Protein AF-A0A377JLA7-F1 (afdb_monomer_lite)

Radius of gyration: 15.24 Å; chains: 1; bounding box: 37×40×28 Å

pLDDT: mean 78.98, std 23.31, range [30.31, 98.31]

InterPro domains:
  IPR001525 C-5 cytosine methyltransferase [PF00145] (6-122)
  IPR018117 DNA methylase, C-5 cytosine-specific, active site [PS00094] (67-79)
  IPR029063 S-adenosyl-L-methionine-dependent methyltransferase superfamily [G3DSA:3.40.50.150] (1-143)
  IPR029063 S-adenosyl-L-methionine-dependent methyltransferase superfamily [SSF53335] (1-122)

Sequence (146 aa):
MLTYGSVCSGIEAVSVAWSGMMSPVWFSEIEPFPCSVLAHHYPDVPNHGDMTMLPLKIINREIPAPDVLVGGTPCQAFSVAGLRNSLDDERGNLTLTLIHILEAIDYVRFIDRKQPCVLLWEKRSGFAIHQGQRIRTLSGWIGSRT

Organism: Haemophilus parainfluenzae (NCBI:txid729)

Secondary structure (DSSP, 8-state):
-EEEEEES-TT-HHHHHTTTTEEEEEEE---HHHHHHHHHH-TTSPB---GGGHHHHHHTTSS---SEEEE--------GGGTTT-SS-TTTHHHHHHHHHHHHHHHHHHHTTPPPPEEEEEETTEEEEEESS-EEETTEE-----

Structure (mmCIF, N/CA/C/O backbone):
data_AF-A0A377JLA7-F1
#
_entry.id   AF-A0A377JLA7-F1
#
loop_
_atom_site.group_PDB
_atom_site.id
_atom_site.type_symbol
_atom_site.label_atom_id
_atom_site.label_alt_id
_atom_site.label_comp_id
_atom_site.label_asym_id
_atom_site.label_entity_id
_atom_site.label_seq_id
_atom_site.pdbx_PDB_ins_code
_atom_site.Cartn_x
_atom_site.Cartn_y
_atom_site.Cartn_z
_atom_site.occupancy
_atom_site.B_iso_or_equiv
_atom_site.auth_seq_id
_atom_site.auth_comp_id
_atom_site.auth_asym_id
_atom_site.auth_atom_id
_atom_site.pdbx_PDB_model_num
ATOM 1 N N . MET A 1 1 ? -11.537 -3.350 12.644 1.00 81.56 1 MET A N 1
ATOM 2 C CA . MET A 1 1 ? -10.297 -4.121 12.419 1.00 81.56 1 MET A CA 1
ATOM 3 C C . MET A 1 1 ? -9.282 -3.174 11.802 1.00 81.56 1 MET A C 1
ATOM 5 O O . MET A 1 1 ? -9.720 -2.310 11.052 1.00 81.56 1 MET A O 1
ATOM 9 N N . LEU A 1 2 ? -7.998 -3.260 12.163 1.00 92.94 2 LEU A N 1
ATOM 10 C CA . LEU A 1 2 ? -6.984 -2.364 11.595 1.00 92.94 2 LEU A CA 1
ATOM 11 C C . LEU A 1 2 ? -6.754 -2.691 10.118 1.00 92.94 2 LEU A C 1
ATOM 13 O O . LEU A 1 2 ? -6.709 -3.861 9.729 1.00 92.94 2 LEU A O 1
ATOM 17 N N . THR A 1 3 ? -6.613 -1.643 9.320 1.00 97.38 3 THR A N 1
ATOM 18 C CA . THR A 1 3 ? -6.430 -1.722 7.871 1.00 97.38 3 THR A CA 1
ATOM 19 C C . THR A 1 3 ? -5.040 -1.264 7.472 1.00 97.38 3 THR A C 1
ATOM 21 O O . THR A 1 3 ? -4.466 -0.386 8.119 1.00 97.38 3 THR A O 1
ATOM 24 N N . TYR A 1 4 ? -4.502 -1.821 6.391 1.00 97.62 4 TYR A N 1
ATOM 25 C CA . TYR A 1 4 ? -3.250 -1.338 5.825 1.00 97.62 4 TYR A CA 1
ATOM 26 C C . TYR A 1 4 ? -3.281 -1.244 4.303 1.00 97.62 4 TYR A C 1
ATOM 28 O O . TYR A 1 4 ? -3.995 -1.985 3.630 1.00 97.62 4 TYR A O 1
ATOM 36 N N . GLY A 1 5 ? -2.506 -0.300 3.780 1.00 97.56 5 GLY A N 1
ATOM 37 C CA . GLY A 1 5 ? -2.133 -0.233 2.372 1.00 97.56 5 GLY A CA 1
ATOM 38 C C . GLY A 1 5 ? -0.666 -0.616 2.223 1.00 97.56 5 GLY A C 1
ATOM 39 O O . GLY A 1 5 ? 0.144 -0.281 3.089 1.00 97.56 5 GLY A O 1
ATOM 40 N N . SER A 1 6 ? -0.327 -1.323 1.151 1.00 96.06 6 SER A N 1
ATOM 41 C CA . SER A 1 6 ? 1.045 -1.763 0.867 1.00 96.06 6 SER A CA 1
ATOM 42 C C . SER A 1 6 ? 1.492 -1.207 -0.485 1.00 96.06 6 SER A C 1
ATOM 44 O O . SER A 1 6 ? 0.746 -1.274 -1.461 1.00 96.06 6 SER A O 1
ATOM 46 N N . VAL A 1 7 ? 2.686 -0.612 -0.533 1.00 94.88 7 VAL A N 1
ATOM 47 C CA . VAL A 1 7 ? 3.318 -0.082 -1.752 1.00 94.88 7 VAL A CA 1
ATOM 48 C C . VAL A 1 7 ? 4.644 -0.779 -2.011 1.00 94.88 7 VAL A C 1
ATOM 50 O O . VAL A 1 7 ? 5.362 -1.115 -1.067 1.00 94.88 7 VAL A O 1
ATOM 53 N N . CYS A 1 8 ? 4.988 -0.971 -3.286 1.00 91.94 8 CYS A N 1
ATOM 54 C CA . CYS A 1 8 ? 6.081 -1.866 -3.677 1.00 91.94 8 CYS A CA 1
ATOM 55 C C . CYS A 1 8 ? 5.903 -3.239 -3.004 1.00 91.94 8 CYS A C 1
ATOM 57 O O . CYS A 1 8 ? 6.808 -3.735 -2.330 1.00 91.94 8 CYS A O 1
ATOM 59 N N . SER A 1 9 ? 4.685 -3.783 -3.101 1.00 87.44 9 SER A N 1
ATOM 60 C CA . SER A 1 9 ? 4.221 -4.920 -2.300 1.00 87.44 9 SER A CA 1
ATOM 61 C C . SER A 1 9 ? 5.024 -6.201 -2.537 1.00 87.44 9 SER A C 1
ATOM 63 O O . SER A 1 9 ? 5.088 -7.062 -1.656 1.00 87.44 9 SER A O 1
ATOM 65 N N . GLY A 1 10 ? 5.656 -6.355 -3.704 1.00 89.50 10 GLY A N 1
ATOM 66 C CA . GLY A 1 10 ? 6.339 -7.585 -4.079 1.00 89.50 10 GLY A CA 1
ATOM 67 C C . GLY A 1 10 ? 5.394 -8.784 -3.973 1.00 89.50 10 GLY A C 1
ATOM 68 O O . GLY A 1 10 ? 4.244 -8.736 -4.403 1.00 89.50 10 GLY A O 1
ATOM 69 N N . ILE A 1 11 ? 5.863 -9.867 -3.356 1.00 90.31 11 ILE A N 1
ATOM 70 C CA . ILE A 1 11 ? 5.032 -11.053 -3.074 1.00 90.31 11 ILE A CA 1
ATOM 71 C C . ILE A 1 11 ? 4.181 -10.917 -1.799 1.00 90.31 11 ILE A C 1
ATOM 73 O O . ILE A 1 11 ? 3.565 -11.888 -1.375 1.00 90.31 11 ILE A O 1
ATOM 77 N N . GLU A 1 12 ? 4.178 -9.735 -1.176 1.00 91.31 12 GLU A N 1
ATOM 78 C CA . GLU A 1 12 ? 3.298 -9.353 -0.070 1.00 91.31 12 GLU A CA 1
ATOM 79 C C . GLU A 1 12 ? 3.455 -10.220 1.196 1.00 91.31 12 GLU A C 1
ATOM 81 O O . GLU A 1 12 ? 2.533 -10.828 1.740 1.00 91.31 12 GLU A O 1
ATOM 86 N N . ALA A 1 13 ? 4.683 -10.226 1.725 1.00 89.75 13 ALA A N 1
ATOM 87 C CA . ALA A 1 13 ? 5.030 -10.921 2.968 1.00 89.75 13 ALA A CA 1
ATOM 88 C C . ALA A 1 13 ? 4.258 -10.404 4.200 1.00 89.75 13 ALA A C 1
ATOM 90 O O . ALA A 1 13 ? 4.064 -11.135 5.173 1.00 89.75 13 ALA A O 1
ATOM 91 N N . VAL A 1 14 ? 3.816 -9.146 4.168 1.00 91.00 14 VAL A N 1
ATOM 92 C CA . VAL A 1 14 ? 3.119 -8.487 5.278 1.00 91.00 14 VAL A CA 1
ATOM 93 C C . VAL A 1 14 ? 1.731 -9.091 5.479 1.00 91.00 14 VAL A C 1
ATOM 95 O O . VAL A 1 14 ? 1.373 -9.417 6.610 1.00 91.00 14 VAL A O 1
ATOM 98 N N . SER A 1 15 ? 0.993 -9.351 4.400 1.00 92.19 15 SER A N 1
ATOM 99 C CA . SER A 1 15 ? -0.282 -10.076 4.456 1.00 92.19 15 SER A CA 1
ATOM 100 C C . SER A 1 15 ? -0.159 -11.462 5.075 1.00 92.19 15 SER A C 1
ATOM 102 O O . SER A 1 15 ? -1.045 -11.881 5.819 1.00 92.19 15 SER A O 1
ATOM 104 N N . VAL A 1 16 ? 0.946 -12.170 4.823 1.00 92.88 16 VAL A N 1
ATOM 105 C CA . VAL A 1 16 ? 1.216 -13.460 5.474 1.00 92.88 16 VAL A CA 1
ATOM 106 C C . VAL A 1 16 ? 1.466 -13.263 6.971 1.00 92.88 16 VAL A C 1
ATOM 108 O O . VAL A 1 16 ? 0.857 -13.948 7.791 1.00 92.88 16 VAL A O 1
ATOM 111 N N . ALA A 1 17 ? 2.319 -12.304 7.339 1.00 92.00 17 ALA A N 1
ATOM 112 C CA . ALA A 1 17 ? 2.671 -12.028 8.732 1.00 92.00 17 ALA A CA 1
ATOM 113 C C . ALA A 1 17 ? 1.485 -11.527 9.578 1.00 92.00 17 ALA A C 1
ATOM 115 O O . ALA A 1 17 ? 1.426 -11.794 10.778 1.00 92.00 17 ALA A O 1
ATOM 116 N N . TRP A 1 18 ? 0.546 -10.799 8.970 1.00 93.81 18 TRP A N 1
ATOM 117 C CA . TRP A 1 18 ? -0.601 -10.189 9.651 1.00 93.81 18 TRP A CA 1
ATOM 118 C C . TRP A 1 18 ? -1.933 -10.893 9.410 1.00 93.81 18 TRP A C 1
ATOM 120 O O . TRP A 1 18 ? -2.984 -10.358 9.778 1.00 93.81 18 TRP A O 1
ATOM 130 N N . SER A 1 19 ? -1.900 -12.096 8.838 1.00 90.38 19 SER A N 1
ATOM 131 C CA . SER A 1 19 ? -3.092 -12.903 8.596 1.00 90.38 19 SER A CA 1
ATOM 132 C C . SER A 1 19 ? -3.956 -13.024 9.861 1.00 90.38 19 SER A C 1
ATOM 134 O O . SER A 1 19 ? -3.476 -13.394 10.933 1.00 90.38 19 SER A O 1
ATOM 136 N N . GLY A 1 20 ? -5.231 -12.640 9.751 1.00 88.75 20 GLY A N 1
ATOM 137 C CA . GLY A 1 20 ? -6.196 -12.643 10.858 1.00 88.75 20 GLY A CA 1
ATOM 138 C C . GLY A 1 20 ? -6.069 -11.495 11.875 1.00 88.75 20 GLY A C 1
ATOM 139 O O . GLY A 1 20 ? -6.945 -11.360 12.726 1.00 88.75 20 GLY A O 1
ATOM 140 N N . MET A 1 21 ? -5.038 -10.647 11.791 1.00 91.12 21 MET A N 1
ATOM 141 C CA . MET A 1 21 ? -4.839 -9.496 12.690 1.00 91.12 21 MET A CA 1
ATOM 142 C C . MET A 1 21 ? -5.158 -8.155 12.020 1.00 91.12 21 MET A C 1
ATOM 144 O O . MET A 1 21 ? -5.739 -7.267 12.649 1.00 91.12 21 MET A O 1
ATOM 148 N N . MET A 1 22 ? -4.790 -8.001 10.747 1.00 94.31 22 MET A N 1
ATOM 149 C CA . MET A 1 22 ? -5.014 -6.783 9.964 1.00 94.31 22 MET A CA 1
ATOM 150 C C . MET A 1 22 ? -5.479 -7.123 8.549 1.00 94.31 22 MET A C 1
ATOM 152 O O . MET A 1 22 ? -5.161 -8.189 8.026 1.00 94.31 22 MET A O 1
ATOM 156 N N . SER A 1 23 ? -6.220 -6.207 7.923 1.00 96.12 23 SER A N 1
ATOM 157 C CA . SER A 1 23 ? -6.740 -6.392 6.563 1.00 96.12 23 SER A CA 1
ATOM 158 C C . SER A 1 23 ? -6.054 -5.459 5.569 1.00 96.12 23 SER A C 1
ATOM 160 O O . SER A 1 23 ? -6.059 -4.244 5.802 1.00 96.12 23 SER A O 1
ATOM 162 N N . PRO A 1 24 ? -5.524 -5.978 4.449 1.00 96.75 24 PRO A N 1
ATOM 163 C CA . PRO A 1 24 ? -5.123 -5.125 3.343 1.00 96.75 24 PRO A CA 1
ATOM 164 C C . PRO A 1 24 ? -6.370 -4.506 2.704 1.00 96.75 24 PRO A C 1
ATOM 166 O O . PRO A 1 24 ? -7.356 -5.200 2.458 1.00 96.75 24 PRO A O 1
ATOM 169 N N . VAL A 1 25 ? -6.341 -3.199 2.452 1.00 98.00 25 VAL A N 1
ATOM 170 C CA . VAL A 1 25 ? -7.415 -2.494 1.724 1.00 98.00 25 VAL A CA 1
ATOM 171 C C . VAL A 1 25 ? -7.052 -2.209 0.273 1.00 98.00 25 VAL A C 1
ATOM 173 O O . VAL A 1 25 ? -7.945 -2.005 -0.544 1.00 98.00 25 VAL A O 1
ATOM 176 N N . TRP A 1 26 ? -5.758 -2.196 -0.043 1.00 98.25 26 TRP A N 1
ATOM 177 C CA . TRP A 1 26 ? -5.228 -2.079 -1.394 1.00 98.25 26 TRP A CA 1
ATOM 178 C C . TRP A 1 26 ? -3.731 -2.398 -1.425 1.00 98.25 26 TRP A C 1
ATOM 180 O O . TRP A 1 26 ? -3.026 -2.280 -0.416 1.00 98.25 26 TRP A O 1
ATOM 190 N N . PHE A 1 27 ? -3.255 -2.739 -2.619 1.00 97.81 27 PHE A N 1
ATOM 191 C CA . PHE A 1 27 ? -1.847 -2.912 -2.960 1.00 97.81 27 PHE A CA 1
ATOM 192 C C . PHE A 1 27 ? -1.413 -1.929 -4.047 1.00 97.81 27 PHE A C 1
ATOM 194 O O . PHE A 1 27 ? -2.239 -1.346 -4.754 1.00 97.81 27 PHE A O 1
ATOM 201 N N . SER A 1 28 ? -0.104 -1.763 -4.194 1.00 96.56 28 SER A N 1
ATOM 202 C CA . SER A 1 28 ? 0.511 -1.016 -5.285 1.00 96.56 28 SER A CA 1
ATOM 203 C C . SER A 1 28 ? 1.806 -1.698 -5.693 1.00 96.56 28 SER A C 1
ATOM 205 O O . SER A 1 28 ? 2.817 -1.659 -4.991 1.00 96.56 28 SER A O 1
ATOM 207 N N . GLU A 1 29 ? 1.732 -2.360 -6.839 1.00 95.19 29 GLU A N 1
ATOM 208 C CA . GLU A 1 29 ? 2.812 -3.125 -7.438 1.00 95.19 29 GLU A CA 1
ATOM 209 C C . GLU A 1 29 ? 2.711 -3.031 -8.962 1.00 95.19 29 GLU A C 1
ATOM 211 O O . GLU A 1 29 ? 1.611 -3.093 -9.515 1.00 95.19 29 GLU A O 1
ATOM 216 N N . ILE A 1 30 ? 3.855 -2.866 -9.625 1.00 94.00 30 ILE A N 1
ATOM 217 C CA . ILE A 1 30 ? 3.963 -2.688 -11.079 1.00 94.00 30 ILE A CA 1
ATOM 218 C C . ILE A 1 30 ? 4.640 -3.877 -11.760 1.00 94.00 30 ILE A C 1
ATOM 220 O O . ILE A 1 30 ? 4.429 -4.100 -12.952 1.00 94.00 30 ILE A O 1
ATOM 224 N N . GLU A 1 31 ? 5.436 -4.657 -11.025 1.00 93.19 31 GLU A N 1
ATOM 225 C CA . GLU A 1 31 ? 6.175 -5.774 -11.596 1.00 93.19 31 GLU A CA 1
ATOM 226 C C . GLU A 1 31 ? 5.222 -6.935 -11.931 1.00 93.19 31 GLU A C 1
ATOM 228 O O . GLU A 1 31 ? 4.468 -7.388 -11.059 1.00 93.19 31 GLU A O 1
ATOM 233 N N . PRO A 1 32 ? 5.246 -7.470 -13.171 1.00 95.44 32 PRO A N 1
ATOM 234 C CA . PRO A 1 32 ? 4.263 -8.458 -13.620 1.00 95.44 32 PRO A CA 1
ATOM 235 C C . PRO A 1 32 ? 4.208 -9.728 -12.766 1.00 95.44 32 PRO A C 1
ATOM 237 O O . PRO A 1 32 ? 3.124 -10.239 -12.481 1.00 95.44 32 PRO A O 1
ATOM 240 N N . PHE A 1 33 ? 5.369 -10.242 -12.343 1.00 96.06 33 PHE A N 1
ATOM 241 C CA . PHE A 1 33 ? 5.427 -11.460 -11.535 1.00 96.06 33 PHE A CA 1
ATOM 242 C C . PHE A 1 33 ? 4.787 -11.252 -10.149 1.00 96.06 33 PHE A C 1
ATOM 244 O O . PHE A 1 33 ? 3.805 -11.942 -9.867 1.00 96.06 33 PHE A O 1
ATOM 251 N N . PRO A 1 34 ? 5.227 -10.283 -9.322 1.00 95.25 34 PRO A N 1
ATOM 252 C CA . PRO A 1 34 ? 4.525 -9.891 -8.101 1.00 95.25 34 PRO A CA 1
ATOM 253 C C . PRO A 1 34 ? 3.024 -9.654 -8.291 1.00 95.25 34 PRO A C 1
ATOM 255 O O . PRO A 1 34 ? 2.226 -10.247 -7.574 1.00 95.25 34 PRO A O 1
ATOM 258 N N . CYS A 1 35 ? 2.615 -8.895 -9.314 1.00 96.81 35 CYS A N 1
ATOM 259 C CA . CYS A 1 35 ? 1.197 -8.658 -9.598 1.00 96.81 35 CYS A CA 1
ATOM 260 C C . CYS A 1 35 ? 0.401 -9.961 -9.774 1.00 96.81 35 CYS A C 1
ATOM 262 O O . CYS A 1 35 ? -0.709 -10.075 -9.255 1.00 96.81 35 CYS A O 1
ATOM 264 N N . SER A 1 36 ? 0.964 -10.953 -10.475 1.00 97.00 36 SER A N 1
ATOM 265 C CA . SER A 1 36 ? 0.317 -12.259 -10.655 1.00 97.00 36 SER A CA 1
ATOM 266 C C . SER A 1 36 ? 0.170 -13.032 -9.339 1.00 97.00 36 SER A C 1
ATOM 268 O O . SER A 1 36 ? -0.859 -13.668 -9.111 1.00 97.00 36 SER A O 1
ATOM 270 N N . VAL A 1 37 ? 1.158 -12.922 -8.446 1.00 97.06 37 VAL A N 1
ATOM 271 C CA . VAL A 1 37 ? 1.127 -13.521 -7.105 1.00 97.06 37 VAL A CA 1
ATOM 272 C C . VAL A 1 37 ? 0.035 -12.861 -6.260 1.00 97.06 37 VAL A C 1
ATOM 274 O O . VAL A 1 37 ? -0.773 -13.566 -5.656 1.00 97.06 37 VAL A O 1
ATOM 277 N N . LEU A 1 38 ? -0.052 -11.525 -6.274 1.00 97.12 38 LEU A N 1
ATOM 278 C CA . LEU A 1 38 ? -1.099 -10.785 -5.559 1.00 97.12 38 LEU A CA 1
ATOM 279 C C . LEU A 1 38 ? -2.496 -11.172 -6.047 1.00 97.12 38 LEU A C 1
ATOM 281 O O . LEU A 1 38 ? -3.359 -11.484 -5.233 1.00 97.12 38 LEU A O 1
ATOM 285 N N . ALA A 1 39 ? -2.705 -11.217 -7.365 1.00 97.31 39 ALA A N 1
ATOM 286 C CA . ALA A 1 39 ? -3.992 -11.589 -7.950 1.00 97.31 39 ALA A CA 1
ATOM 287 C C . ALA A 1 39 ? -4.406 -13.030 -7.605 1.00 97.31 39 ALA A C 1
ATOM 289 O O . ALA A 1 39 ? -5.595 -13.317 -7.486 1.00 97.31 39 ALA A O 1
ATOM 290 N N . HIS A 1 40 ? -3.438 -13.937 -7.436 1.00 97.12 40 HIS A N 1
ATOM 291 C CA . HIS A 1 40 ? -3.706 -15.320 -7.056 1.00 97.12 40 HIS A CA 1
ATOM 292 C C . HIS A 1 40 ? -4.072 -15.468 -5.572 1.00 97.12 40 HIS A C 1
ATOM 294 O O . HIS A 1 40 ? -5.024 -16.174 -5.244 1.00 97.12 40 HIS A O 1
ATOM 300 N N . HIS A 1 41 ? -3.321 -14.824 -4.673 1.00 96.31 41 HIS A N 1
ATOM 301 C CA . HIS A 1 41 ? -3.489 -15.001 -3.224 1.00 96.31 41 HIS A CA 1
ATOM 302 C C . HIS A 1 41 ? -4.517 -14.060 -2.592 1.00 96.31 41 HIS A C 1
ATOM 304 O O . HIS A 1 41 ? -5.110 -14.405 -1.571 1.00 96.31 41 HIS A O 1
ATOM 310 N N . TYR A 1 42 ? -4.731 -12.889 -3.189 1.00 96.69 42 TYR A N 1
ATOM 311 C CA . TYR A 1 42 ? -5.566 -11.818 -2.650 1.00 96.69 42 TYR A CA 1
ATOM 312 C C . TYR A 1 42 ? -6.494 -11.243 -3.738 1.00 96.69 42 TYR A C 1
ATOM 314 O O . TYR A 1 42 ? -6.447 -10.042 -4.012 1.00 96.69 42 TYR A O 1
ATOM 322 N N . PRO A 1 43 ? -7.346 -12.073 -4.373 1.00 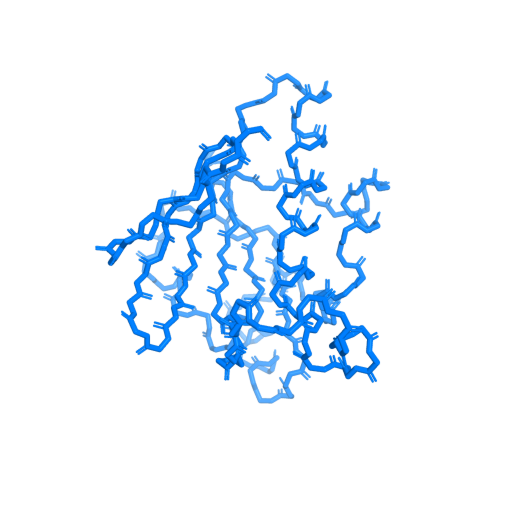96.94 43 PRO A N 1
ATOM 323 C CA . PRO A 1 43 ? -8.154 -11.661 -5.527 1.00 96.94 43 PRO A CA 1
ATOM 324 C C . PRO A 1 43 ? -9.144 -10.529 -5.216 1.00 96.94 43 PRO A C 1
ATOM 326 O O . PRO A 1 43 ? -9.515 -9.774 -6.111 1.00 96.94 43 PRO A O 1
ATOM 329 N N . ASP A 1 44 ? -9.545 -10.391 -3.951 1.00 96.88 44 ASP A N 1
ATOM 330 C CA . ASP A 1 44 ? -10.499 -9.375 -3.497 1.00 96.88 44 ASP A CA 1
ATOM 331 C C . ASP A 1 44 ? -9.834 -8.043 -3.101 1.00 96.88 44 ASP A C 1
ATOM 333 O O . ASP A 1 44 ? -10.524 -7.084 -2.749 1.00 96.88 44 ASP A O 1
ATOM 337 N N . VAL A 1 45 ? -8.498 -7.960 -3.139 1.00 97.75 45 VAL A N 1
ATOM 338 C CA . VAL A 1 45 ? -7.743 -6.753 -2.777 1.00 97.75 45 VAL A CA 1
ATOM 339 C C . VAL A 1 45 ? -7.253 -6.064 -4.053 1.00 97.75 45 VAL A C 1
ATOM 341 O O . VAL A 1 45 ? -6.476 -6.650 -4.809 1.00 97.75 45 VAL A O 1
ATOM 344 N N . PRO A 1 46 ? -7.656 -4.809 -4.320 1.00 97.88 46 PRO A N 1
ATOM 345 C CA . PRO A 1 46 ? -7.266 -4.135 -5.550 1.00 97.88 46 PRO A CA 1
ATOM 346 C C . PRO A 1 46 ? -5.772 -3.789 -5.549 1.00 97.88 46 PRO A C 1
ATOM 348 O O . PRO A 1 46 ? -5.265 -3.187 -4.602 1.00 97.88 46 PRO A O 1
ATOM 351 N N . ASN A 1 47 ? -5.079 -4.102 -6.649 1.00 98.00 47 ASN A N 1
ATOM 352 C CA . ASN A 1 47 ? -3.761 -3.541 -6.948 1.00 98.00 47 ASN A CA 1
ATOM 353 C C . ASN A 1 47 ? -3.925 -2.276 -7.808 1.00 98.00 47 ASN A C 1
ATOM 355 O O . ASN A 1 47 ? -4.471 -2.327 -8.910 1.00 98.00 47 ASN A O 1
ATOM 359 N N . HIS A 1 48 ? -3.447 -1.138 -7.311 1.00 97.75 48 HIS A N 1
ATOM 360 C CA . HIS A 1 48 ? -3.557 0.160 -7.977 1.00 97.75 48 HIS A CA 1
ATOM 361 C C . HIS A 1 48 ? -2.389 0.506 -8.907 1.00 97.75 48 HIS A C 1
ATOM 363 O O . HIS A 1 48 ? -2.421 1.582 -9.513 1.00 97.75 48 HIS A O 1
ATOM 369 N N . GLY A 1 49 ? -1.413 -0.392 -9.067 1.00 95.00 49 GLY A N 1
ATOM 370 C CA . GLY A 1 49 ? -0.292 -0.209 -9.983 1.00 95.00 49 GLY A CA 1
ATOM 371 C C . GLY A 1 49 ? 0.697 0.830 -9.469 1.00 95.00 49 GLY A C 1
ATOM 372 O O . GLY A 1 49 ? 1.123 0.760 -8.318 1.00 95.00 49 GLY A O 1
ATOM 373 N N . ASP A 1 50 ? 1.056 1.789 -10.323 1.00 93.06 50 ASP A N 1
ATOM 374 C CA . ASP A 1 50 ? 2.050 2.824 -10.030 1.00 93.06 50 ASP A CA 1
ATOM 375 C C . ASP A 1 50 ? 1.679 3.660 -8.791 1.00 93.06 50 ASP A C 1
ATOM 377 O O . ASP A 1 50 ? 0.652 4.349 -8.747 1.00 93.06 50 ASP A O 1
ATOM 381 N N . MET A 1 51 ? 2.558 3.613 -7.785 1.00 93.19 51 MET A N 1
ATOM 382 C CA . MET A 1 51 ? 2.379 4.310 -6.516 1.00 93.19 51 MET A CA 1
ATOM 383 C C . MET A 1 51 ? 2.345 5.840 -6.659 1.00 93.19 51 MET A C 1
ATOM 385 O O . MET A 1 51 ? 1.762 6.511 -5.808 1.00 93.19 51 MET A O 1
ATOM 389 N N . THR A 1 52 ? 2.915 6.408 -7.730 1.00 91.94 52 THR A N 1
ATOM 390 C CA . THR A 1 52 ? 2.939 7.866 -7.970 1.00 91.94 52 THR A CA 1
ATOM 391 C C . THR A 1 52 ? 1.543 8.473 -8.116 1.00 91.94 52 THR A C 1
ATOM 393 O O . THR A 1 52 ? 1.338 9.648 -7.813 1.00 91.94 52 THR A O 1
ATOM 396 N N . MET A 1 53 ? 0.555 7.656 -8.488 1.00 94.31 53 MET A N 1
ATOM 397 C CA . MET A 1 53 ? -0.835 8.076 -8.661 1.00 94.31 53 MET A CA 1
ATOM 398 C C . MET A 1 53 ? -1.655 8.019 -7.365 1.00 94.31 53 MET A C 1
ATOM 400 O O . MET A 1 53 ? -2.756 8.569 -7.306 1.00 94.31 53 MET A O 1
ATOM 404 N N . LEU A 1 54 ? -1.154 7.353 -6.321 1.00 96.50 54 LEU A N 1
ATOM 405 C CA . LEU A 1 54 ? -1.914 7.109 -5.093 1.00 96.50 54 LEU A CA 1
ATOM 406 C C . LEU A 1 54 ? -2.251 8.372 -4.292 1.00 96.50 54 LEU A C 1
ATOM 408 O O . LEU A 1 54 ? -3.388 8.436 -3.826 1.00 96.50 54 LEU A O 1
ATOM 412 N N . PRO A 1 55 ? -1.368 9.386 -4.134 1.00 95.88 55 PRO A N 1
ATOM 413 C CA . PRO A 1 55 ? -1.707 10.578 -3.354 1.00 95.88 55 PRO A CA 1
ATOM 414 C C . PRO A 1 55 ? -2.996 11.250 -3.838 1.00 95.88 55 PRO A C 1
ATOM 416 O O . PRO A 1 55 ? -3.886 11.534 -3.037 1.00 95.88 55 PRO A O 1
ATOM 419 N N . LEU A 1 56 ? -3.138 11.426 -5.158 1.00 95.75 56 LEU A N 1
ATOM 420 C CA . LEU A 1 56 ? -4.339 12.012 -5.757 1.00 95.75 56 LEU A CA 1
ATOM 421 C C . LEU A 1 56 ? -5.565 11.115 -5.564 1.00 95.75 56 LEU A C 1
ATOM 423 O O . LEU A 1 56 ? -6.604 11.608 -5.133 1.00 95.75 56 LEU A O 1
ATOM 427 N N . LYS A 1 57 ? -5.440 9.801 -5.795 1.00 98.06 57 LYS A N 1
ATOM 428 C CA . LYS A 1 57 ? -6.538 8.843 -5.574 1.00 98.06 57 LYS A CA 1
ATOM 429 C C . LYS A 1 57 ? -7.034 8.848 -4.123 1.00 98.06 57 LYS A C 1
ATOM 431 O O . LYS A 1 57 ? -8.238 8.772 -3.883 1.00 98.06 57 LYS A O 1
ATOM 436 N N . ILE A 1 58 ? -6.125 8.959 -3.151 1.00 98.31 58 ILE A N 1
ATOM 437 C CA . ILE A 1 58 ? -6.458 9.023 -1.720 1.00 98.31 58 ILE A CA 1
ATOM 438 C C . ILE A 1 58 ? -7.183 10.333 -1.402 1.00 98.31 58 ILE A C 1
ATOM 440 O O . ILE A 1 58 ? -8.266 10.302 -0.815 1.00 98.31 58 ILE A O 1
ATOM 444 N N . ILE A 1 59 ? -6.629 11.478 -1.822 1.00 97.44 59 ILE A N 1
ATOM 445 C CA . ILE A 1 59 ? -7.226 12.806 -1.592 1.00 97.44 59 ILE A CA 1
ATOM 446 C C . ILE A 1 59 ? -8.630 12.887 -2.203 1.00 97.44 59 ILE A C 1
ATOM 448 O O . ILE A 1 59 ? -9.560 13.359 -1.546 1.00 97.44 59 ILE A O 1
ATOM 452 N N . ASN A 1 60 ? -8.803 12.354 -3.414 1.00 97.81 60 ASN A N 1
ATOM 453 C CA . ASN A 1 60 ? -10.083 12.301 -4.122 1.00 97.81 60 ASN A CA 1
ATOM 454 C C . ASN A 1 60 ? -11.069 11.271 -3.551 1.00 97.81 60 ASN A C 1
ATOM 456 O O . ASN A 1 60 ? -12.188 11.166 -4.049 1.00 97.81 60 ASN A O 1
ATOM 460 N N . ARG A 1 61 ? -10.687 10.518 -2.508 1.00 97.62 61 ARG A N 1
ATOM 461 C CA . ARG A 1 61 ? -11.492 9.445 -1.899 1.00 97.62 61 ARG A CA 1
ATOM 462 C C . ARG A 1 61 ? -11.815 8.289 -2.857 1.00 97.62 61 ARG A C 1
ATOM 464 O O . ARG A 1 61 ? -12.756 7.540 -2.609 1.00 97.62 61 ARG A O 1
ATOM 471 N N . GLU A 1 62 ? -11.032 8.118 -3.919 1.00 98.12 62 GLU A N 1
ATOM 472 C CA . GLU A 1 62 ? -11.159 6.994 -4.856 1.00 98.12 62 GLU A CA 1
ATOM 473 C C . GLU A 1 62 ? -10.663 5.688 -4.227 1.00 98.12 62 GLU A C 1
ATOM 475 O O . GLU A 1 62 ? -11.183 4.616 -4.533 1.00 98.12 62 GLU A O 1
ATOM 480 N N . ILE A 1 63 ? -9.672 5.779 -3.330 1.00 98.00 63 ILE A N 1
ATOM 481 C CA . ILE A 1 63 ? -9.146 4.640 -2.571 1.00 98.00 63 ILE A CA 1
ATOM 482 C C . ILE A 1 63 ? -9.122 4.953 -1.063 1.00 98.00 63 ILE A C 1
ATOM 484 O O . ILE A 1 63 ? -8.939 6.114 -0.681 1.00 98.00 63 ILE A O 1
ATOM 488 N N . PRO A 1 64 ? -9.309 3.953 -0.178 1.00 97.75 64 PRO A N 1
ATOM 489 C CA . PRO A 1 64 ? -9.333 4.172 1.270 1.00 97.75 64 PRO A CA 1
ATOM 490 C C . PRO A 1 64 ? -8.017 4.710 1.849 1.00 97.75 64 PRO A C 1
ATOM 492 O O . PRO A 1 64 ? -6.934 4.323 1.416 1.00 97.75 64 PRO A O 1
ATOM 495 N N . ALA A 1 65 ? -8.112 5.515 2.913 1.00 98.06 65 ALA A N 1
ATOM 496 C CA . ALA A 1 65 ? -6.977 5.941 3.736 1.00 98.06 65 ALA A CA 1
ATOM 497 C C . ALA A 1 65 ? -6.779 4.971 4.931 1.00 98.06 65 ALA A C 1
ATOM 499 O O . ALA A 1 65 ? -7.544 5.051 5.904 1.00 98.06 65 ALA A O 1
ATOM 500 N N . PRO A 1 66 ? -5.804 4.041 4.871 1.00 97.81 66 PRO A N 1
ATOM 501 C CA . PRO A 1 66 ? -5.649 2.961 5.849 1.00 97.81 66 PRO A CA 1
ATOM 502 C C . PRO A 1 66 ? -5.127 3.440 7.209 1.00 97.81 66 PRO A C 1
ATOM 504 O O . PRO A 1 66 ? -4.733 4.592 7.370 1.00 97.81 66 PRO A O 1
ATOM 507 N N . ASP A 1 67 ? -5.122 2.554 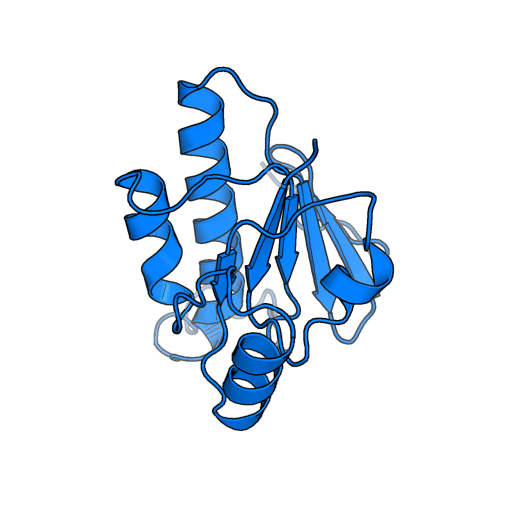8.208 1.00 96.94 67 ASP A N 1
ATOM 508 C CA . ASP A 1 67 ? -4.505 2.821 9.518 1.00 96.94 67 ASP A CA 1
ATOM 509 C C . ASP A 1 67 ? -2.978 2.694 9.487 1.00 96.94 67 ASP A C 1
ATOM 511 O O . ASP A 1 67 ? -2.282 3.381 10.239 1.00 96.94 67 ASP A O 1
ATOM 515 N N . VAL A 1 68 ? -2.463 1.820 8.620 1.00 96.19 68 VAL A N 1
ATOM 516 C CA . VAL A 1 68 ? -1.032 1.575 8.442 1.00 96.19 68 VAL A CA 1
ATOM 517 C C . VAL A 1 68 ? -0.665 1.638 6.960 1.00 96.19 68 VAL A C 1
ATOM 519 O O . VAL A 1 68 ? -1.352 1.078 6.110 1.00 96.19 68 VAL A O 1
ATOM 522 N N . LEU A 1 69 ? 0.435 2.305 6.642 1.00 96.00 69 LEU A N 1
ATOM 523 C CA . LEU A 1 69 ? 1.073 2.274 5.335 1.00 96.00 69 LEU A CA 1
ATOM 524 C C . LEU A 1 69 ? 2.317 1.402 5.445 1.00 96.00 69 LEU A C 1
ATOM 526 O O . LEU A 1 69 ? 3.127 1.593 6.350 1.00 96.00 69 LEU A O 1
ATOM 530 N N . VAL A 1 70 ? 2.477 0.454 4.532 1.00 93.38 70 VAL A N 1
ATOM 531 C CA . VAL A 1 70 ? 3.649 -0.417 4.481 1.00 93.38 70 VAL A CA 1
ATOM 532 C C . VAL A 1 70 ? 4.358 -0.231 3.153 1.00 93.38 70 VAL A C 1
ATOM 534 O O . VAL A 1 70 ? 3.706 -0.104 2.120 1.00 93.38 70 VAL A O 1
ATOM 537 N N . GLY A 1 71 ? 5.687 -0.192 3.167 1.00 87.88 71 GLY A N 1
ATOM 538 C CA . GLY A 1 71 ? 6.454 -0.106 1.932 1.00 87.88 71 GLY A CA 1
ATOM 539 C C . GLY A 1 71 ? 7.858 -0.678 2.043 1.00 87.88 71 GLY A C 1
ATOM 540 O O . GLY A 1 71 ? 8.483 -0.612 3.101 1.00 87.88 71 GLY A O 1
ATOM 541 N N . GLY A 1 72 ? 8.353 -1.206 0.926 1.00 75.19 72 GLY A N 1
ATOM 542 C CA . GLY A 1 72 ? 9.736 -1.654 0.729 1.00 75.19 72 GLY A CA 1
ATOM 543 C C . GLY A 1 72 ? 10.355 -0.981 -0.495 1.00 75.19 72 GLY A C 1
ATOM 544 O O . GLY A 1 72 ? 10.816 -1.655 -1.412 1.00 75.19 72 GLY A O 1
ATOM 545 N N . THR A 1 73 ? 10.275 0.354 -0.579 1.00 66.81 73 THR A N 1
ATOM 546 C CA . THR A 1 73 ? 10.699 1.089 -1.782 1.00 66.81 73 THR A CA 1
ATOM 547 C C . THR A 1 73 ? 12.164 0.783 -2.145 1.00 66.81 73 THR A C 1
ATOM 549 O O . THR A 1 73 ? 13.023 0.715 -1.258 1.00 66.81 73 THR A O 1
ATOM 552 N N . PRO A 1 74 ? 12.490 0.598 -3.441 1.00 57.25 74 PRO A N 1
ATOM 553 C CA . PRO A 1 74 ? 13.828 0.202 -3.860 1.00 57.25 74 PRO A CA 1
ATOM 554 C C . PRO A 1 74 ? 14.877 1.231 -3.425 1.00 57.25 74 PRO A C 1
ATOM 556 O O . PRO A 1 74 ? 14.745 2.438 -3.624 1.00 57.25 74 PRO A O 1
ATOM 559 N N . CYS A 1 75 ? 15.939 0.715 -2.808 1.00 50.97 75 CYS A N 1
ATOM 560 C CA . CYS A 1 75 ? 17.035 1.464 -2.203 1.00 50.97 75 CYS A CA 1
ATOM 561 C C . CYS A 1 75 ? 17.732 2.411 -3.203 1.00 50.97 75 CYS A C 1
ATOM 563 O O . CYS A 1 75 ? 18.599 1.976 -3.961 1.00 50.97 75 CYS A O 1
ATOM 565 N N . GLN A 1 76 ? 17.433 3.710 -3.141 1.00 43.69 76 GLN A N 1
ATOM 566 C CA . GLN A 1 76 ? 18.233 4.784 -3.744 1.00 43.69 76 GLN A CA 1
ATOM 567 C C . GLN A 1 76 ? 18.616 5.794 -2.649 1.00 43.69 76 GLN A C 1
ATOM 569 O O . GLN A 1 76 ? 17.816 6.146 -1.780 1.00 43.69 76 GLN A O 1
ATOM 574 N N . ALA A 1 77 ? 19.891 6.181 -2.633 1.00 40.19 77 ALA A N 1
ATOM 575 C CA . ALA A 1 77 ? 20.525 6.906 -1.542 1.00 40.19 77 ALA A CA 1
ATOM 576 C C . ALA A 1 77 ? 20.088 8.379 -1.498 1.00 40.19 77 ALA A C 1
ATOM 578 O O . ALA A 1 77 ? 20.510 9.184 -2.323 1.00 40.19 77 ALA A O 1
ATOM 579 N N . PHE A 1 78 ? 19.331 8.766 -0.470 1.00 43.44 78 PHE A N 1
ATOM 580 C CA . PHE A 1 78 ? 19.275 10.167 -0.055 1.00 43.44 78 PHE A CA 1
ATOM 581 C C . PHE A 1 78 ? 20.620 10.542 0.582 1.00 43.44 78 PHE A C 1
ATOM 583 O O . PHE A 1 78 ? 20.842 10.342 1.775 1.00 43.44 78 PHE A O 1
ATOM 590 N N . SER A 1 79 ? 21.539 11.069 -0.225 1.00 35.31 79 SER A N 1
ATOM 591 C CA . SER A 1 79 ? 22.659 11.863 0.276 1.00 35.31 79 SER A CA 1
ATOM 592 C C . SER A 1 79 ? 22.166 13.287 0.532 1.00 35.31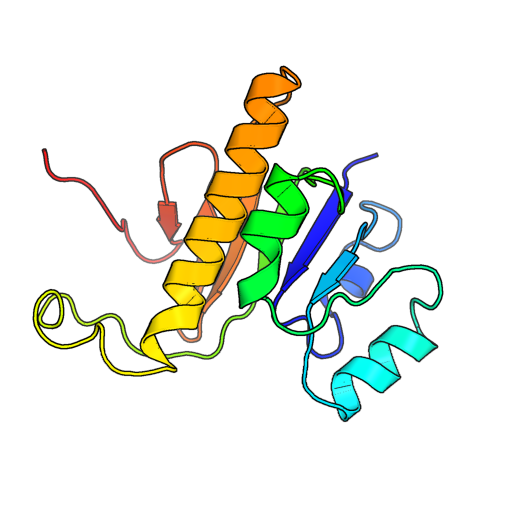 79 SER A C 1
ATOM 594 O O . SER A 1 79 ? 21.630 13.943 -0.361 1.00 35.31 79 SER A O 1
ATOM 596 N N . VAL A 1 80 ? 22.393 13.785 1.748 1.00 41.47 80 VAL A N 1
ATOM 597 C CA . VAL A 1 80 ? 22.093 15.157 2.209 1.00 41.47 80 VAL A CA 1
ATOM 598 C C . VAL A 1 80 ? 22.739 16.241 1.316 1.00 41.47 80 VAL A C 1
ATOM 600 O O . VAL A 1 80 ? 22.352 17.404 1.374 1.00 41.47 80 VAL A O 1
ATOM 603 N N . ALA A 1 81 ? 23.670 15.878 0.426 1.00 36.19 81 ALA A N 1
ATOM 604 C CA . ALA A 1 81 ? 24.311 16.782 -0.530 1.00 36.19 81 ALA A CA 1
ATOM 605 C C . ALA A 1 81 ? 23.490 17.075 -1.812 1.00 36.19 81 ALA A C 1
ATOM 607 O O . ALA A 1 81 ? 23.889 17.928 -2.601 1.00 36.19 81 ALA A O 1
ATOM 608 N N . GLY A 1 82 ? 22.363 16.387 -2.045 1.00 37.72 82 GLY A N 1
ATOM 609 C CA . GLY A 1 82 ? 21.636 16.406 -3.327 1.00 37.72 82 GLY A CA 1
ATOM 610 C C . GLY A 1 82 ? 20.446 17.368 -3.446 1.00 37.72 82 GLY A C 1
ATOM 611 O O . GLY A 1 82 ? 19.809 17.392 -4.497 1.00 37.72 82 GLY A O 1
ATOM 612 N N . LEU A 1 83 ? 20.151 18.176 -2.418 1.00 43.97 83 LEU A N 1
ATOM 613 C CA . LEU A 1 83 ? 18.956 19.045 -2.325 1.00 43.97 83 LEU A CA 1
ATOM 614 C C . LEU A 1 83 ? 18.788 20.071 -3.464 1.00 43.97 83 LEU A C 1
ATOM 616 O O . LEU A 1 83 ? 17.768 20.749 -3.520 1.00 43.97 83 LEU A O 1
ATOM 620 N N . ARG A 1 84 ? 19.770 20.209 -4.364 1.00 40.81 84 ARG A N 1
ATOM 621 C CA . ARG A 1 84 ? 19.734 21.166 -5.478 1.00 40.81 84 ARG A CA 1
ATOM 622 C C . ARG A 1 84 ? 19.809 20.565 -6.884 1.00 40.81 84 ARG A C 1
ATOM 624 O O . ARG A 1 84 ? 19.485 21.288 -7.812 1.00 40.81 84 ARG A O 1
ATOM 631 N N . ASN A 1 85 ? 20.157 19.284 -7.050 1.00 38.59 85 ASN A N 1
ATOM 632 C CA . ASN A 1 85 ? 20.381 18.685 -8.382 1.00 38.59 85 ASN A CA 1
ATOM 633 C C . ASN A 1 85 ? 19.618 17.365 -8.636 1.00 38.59 85 ASN A C 1
ATOM 635 O O . ASN A 1 85 ? 19.859 16.725 -9.650 1.00 38.59 85 ASN A O 1
ATOM 639 N N . SER A 1 86 ? 18.727 16.928 -7.736 1.00 43.06 86 SER A N 1
ATOM 640 C CA . SER A 1 86 ? 18.072 15.603 -7.815 1.00 43.06 86 SER A CA 1
ATOM 641 C C . SER A 1 86 ? 16.569 15.640 -8.143 1.00 43.06 86 SER A C 1
ATOM 643 O O . SER A 1 86 ? 15.886 14.639 -7.940 1.00 43.06 86 SER A O 1
ATOM 645 N N . LEU A 1 87 ? 16.037 16.773 -8.616 1.00 43.69 87 LEU A N 1
ATOM 646 C CA . LEU A 1 87 ? 14.630 16.885 -9.039 1.00 43.69 87 LEU A CA 1
ATOM 647 C C . LEU A 1 87 ? 14.383 16.416 -10.488 1.00 43.69 87 LEU A C 1
ATOM 649 O O . LEU A 1 87 ? 13.231 16.366 -10.899 1.00 43.69 87 LEU A O 1
ATOM 653 N N . ASP A 1 88 ? 15.437 16.037 -11.220 1.00 44.06 88 ASP A N 1
ATOM 654 C CA . ASP A 1 88 ? 15.376 15.636 -12.638 1.00 44.06 88 ASP A CA 1
ATOM 655 C C . ASP A 1 88 ? 15.538 14.120 -12.880 1.00 44.06 88 ASP A C 1
ATOM 657 O O . ASP A 1 88 ? 15.575 13.691 -14.029 1.00 44.06 88 ASP A O 1
ATOM 661 N N . ASP A 1 89 ? 15.637 13.286 -11.835 1.00 47.44 89 ASP A N 1
ATOM 662 C CA . ASP A 1 89 ? 15.783 11.830 -11.997 1.00 47.44 89 ASP A CA 1
ATOM 663 C C . ASP A 1 89 ? 14.520 11.088 -11.527 1.00 47.44 89 ASP A C 1
ATOM 665 O O . ASP A 1 89 ? 14.130 11.170 -10.357 1.00 47.44 89 ASP A O 1
ATOM 669 N N . GLU A 1 90 ? 13.894 10.321 -12.430 1.00 51.16 90 GLU A N 1
ATOM 670 C CA . GLU A 1 90 ? 12.641 9.570 -12.218 1.00 51.16 90 GLU A CA 1
ATOM 671 C C . GLU A 1 90 ? 12.704 8.623 -11.000 1.00 51.16 90 GLU A C 1
ATOM 673 O O . GLU A 1 90 ? 11.674 8.227 -10.452 1.00 51.16 90 GLU A O 1
ATOM 678 N N . ARG A 1 91 ? 13.912 8.282 -10.524 1.00 46.06 91 ARG A N 1
ATOM 679 C CA . ARG A 1 91 ? 14.165 7.319 -9.436 1.00 46.06 91 ARG A CA 1
ATOM 680 C C . ARG A 1 91 ? 14.421 7.940 -8.056 1.00 46.06 91 ARG A C 1
ATOM 682 O O . ARG A 1 91 ? 14.214 7.253 -7.055 1.00 46.06 91 ARG A O 1
ATOM 689 N N . GLY A 1 92 ? 14.759 9.232 -7.961 1.00 51.03 92 GLY A N 1
ATOM 690 C CA . GLY A 1 92 ? 14.747 9.990 -6.689 1.00 51.03 92 GLY A CA 1
ATOM 691 C C . GLY A 1 92 ? 13.327 10.220 -6.136 1.00 51.03 92 GLY A C 1
ATOM 692 O O . GLY A 1 92 ? 13.139 10.631 -4.990 1.00 51.03 92 GLY A O 1
ATOM 693 N N . ASN A 1 93 ? 12.327 9.892 -6.955 1.00 64.81 93 ASN A N 1
ATOM 694 C CA . ASN A 1 93 ? 10.915 10.194 -6.793 1.00 64.81 93 ASN A CA 1
ATOM 695 C C . ASN A 1 93 ? 10.168 9.244 -5.835 1.00 64.81 93 ASN A C 1
ATOM 697 O O . ASN A 1 93 ? 9.258 9.673 -5.136 1.00 64.81 93 ASN A O 1
ATOM 701 N N . LEU A 1 94 ? 10.545 7.962 -5.723 1.00 77.75 94 LEU A N 1
ATOM 702 C CA . LEU A 1 94 ? 9.697 6.968 -5.031 1.00 77.75 94 LEU A CA 1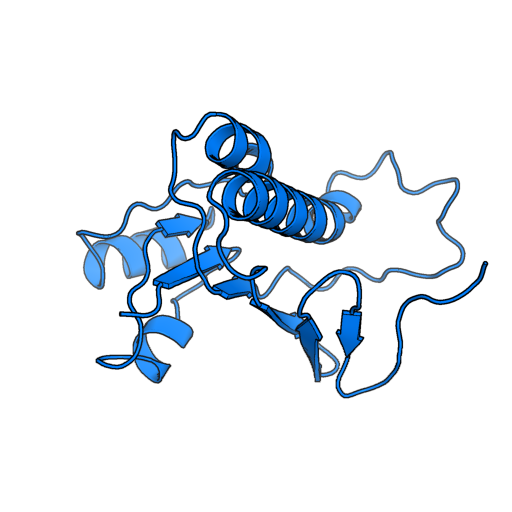
ATOM 703 C C . LEU A 1 94 ? 9.675 7.103 -3.501 1.00 77.75 94 LEU A C 1
ATOM 705 O O . LEU A 1 94 ? 8.648 6.865 -2.871 1.00 77.75 94 LEU A O 1
ATOM 709 N N . THR A 1 95 ? 10.781 7.526 -2.884 1.00 80.62 95 THR A N 1
ATOM 710 C CA . THR A 1 95 ? 10.790 7.838 -1.442 1.00 80.62 95 THR A CA 1
ATOM 711 C C . THR A 1 95 ? 9.973 9.096 -1.141 1.00 80.62 95 THR A C 1
ATOM 713 O O . THR A 1 95 ? 9.223 9.112 -0.169 1.00 80.62 95 THR A O 1
ATOM 716 N N . LEU A 1 96 ? 10.081 10.136 -1.976 1.00 81.88 96 LEU A N 1
ATOM 717 C CA . LEU A 1 96 ? 9.244 11.334 -1.848 1.00 81.88 96 LEU A CA 1
ATOM 718 C C . LEU A 1 96 ? 7.772 10.993 -2.083 1.00 81.88 96 LEU A C 1
ATOM 720 O O . LEU A 1 96 ? 6.914 11.416 -1.322 1.00 81.88 96 LEU A O 1
ATOM 724 N N . THR A 1 97 ? 7.494 10.138 -3.063 1.00 88.56 97 THR A N 1
ATOM 725 C CA . THR A 1 97 ? 6.158 9.611 -3.333 1.00 88.56 97 THR A CA 1
ATOM 726 C C . THR A 1 97 ? 5.607 8.861 -2.121 1.00 88.56 97 THR A C 1
ATOM 728 O O . THR A 1 97 ? 4.471 9.106 -1.742 1.00 88.56 97 THR A O 1
ATOM 731 N N . LEU A 1 98 ? 6.397 8.013 -1.448 1.00 89.38 98 LEU A N 1
ATOM 732 C CA . LEU A 1 98 ? 5.976 7.357 -0.202 1.00 89.38 98 LEU A CA 1
ATOM 733 C C . LEU A 1 98 ? 5.571 8.375 0.877 1.00 89.38 98 LEU A C 1
ATOM 735 O O . LEU A 1 98 ? 4.559 8.180 1.550 1.00 89.38 98 LEU A O 1
ATOM 739 N N . ILE A 1 99 ? 6.337 9.461 1.025 1.00 88.62 99 ILE A N 1
ATOM 740 C CA . ILE A 1 99 ? 6.011 10.549 1.958 1.00 88.62 99 ILE A CA 1
ATOM 741 C C . ILE A 1 99 ? 4.712 11.244 1.532 1.00 88.62 99 ILE A C 1
ATOM 743 O O . ILE A 1 99 ? 3.819 11.388 2.358 1.00 88.62 99 ILE A O 1
ATOM 747 N N . HIS A 1 100 ? 4.547 11.584 0.252 1.00 91.88 100 HIS A N 1
ATOM 748 C CA . HIS A 1 100 ? 3.315 12.200 -0.254 1.00 91.88 100 HIS A CA 1
ATOM 749 C C . HIS A 1 100 ? 2.087 11.293 -0.085 1.00 91.88 100 HIS A C 1
ATOM 751 O O . HIS A 1 100 ? 0.990 11.782 0.174 1.00 91.88 100 HIS A O 1
ATOM 757 N N . ILE A 1 101 ? 2.246 9.970 -0.201 1.00 95.31 101 ILE A N 1
ATOM 758 C CA . ILE A 1 101 ? 1.175 9.008 0.087 1.00 95.31 101 ILE A CA 1
ATOM 759 C C . ILE A 1 101 ? 0.804 9.079 1.565 1.00 95.31 101 ILE A C 1
ATOM 761 O O . ILE A 1 101 ? -0.375 9.175 1.892 1.00 95.31 101 ILE A O 1
ATOM 765 N N . LEU A 1 102 ? 1.794 9.059 2.459 1.00 94.81 102 LEU A N 1
ATOM 766 C CA . LEU A 1 102 ? 1.556 9.162 3.895 1.00 94.81 102 LEU A CA 1
ATOM 767 C C . LEU A 1 102 ? 0.854 10.474 4.265 1.00 94.81 102 LEU A C 1
ATOM 769 O O . LEU A 1 102 ? -0.123 10.448 5.008 1.00 94.81 102 LEU A O 1
ATOM 773 N N . GLU A 1 103 ? 1.296 11.597 3.699 1.00 93.88 103 GLU A N 1
ATOM 774 C CA . GLU A 1 103 ? 0.676 12.911 3.891 1.00 93.88 103 GLU A CA 1
ATOM 775 C C . GLU A 1 103 ? -0.764 12.950 3.365 1.00 93.88 103 GLU A C 1
ATOM 777 O O . GLU A 1 103 ? -1.650 13.471 4.043 1.00 93.88 103 GLU A O 1
ATOM 782 N N . ALA A 1 104 ? -1.032 12.356 2.197 1.00 96.69 104 ALA A N 1
ATOM 783 C CA . ALA A 1 104 ? -2.382 12.238 1.649 1.00 96.69 104 ALA A CA 1
ATOM 784 C C . ALA A 1 104 ? -3.300 11.403 2.558 1.00 96.69 104 ALA A C 1
ATOM 786 O O . ALA A 1 104 ? -4.443 11.793 2.815 1.00 96.69 104 ALA A O 1
ATOM 787 N N . ILE A 1 105 ? -2.798 10.278 3.083 1.00 97.69 105 ILE A N 1
ATOM 788 C CA . ILE A 1 105 ? -3.522 9.438 4.046 1.00 97.69 105 ILE A CA 1
ATOM 789 C C . ILE A 1 105 ? -3.812 10.238 5.319 1.00 97.69 105 ILE A C 1
ATOM 791 O O . ILE A 1 105 ? -4.959 10.271 5.767 1.00 97.69 105 ILE A O 1
ATOM 795 N N . ASP A 1 106 ? -2.809 10.905 5.889 1.00 95.56 106 ASP A N 1
ATOM 796 C CA . ASP A 1 106 ? -2.955 11.690 7.117 1.00 95.56 106 ASP A CA 1
ATOM 797 C C . ASP A 1 106 ? -3.920 12.861 6.945 1.00 95.56 106 ASP A C 1
ATOM 799 O O . ASP A 1 106 ? -4.760 13.087 7.815 1.00 95.56 106 ASP A O 1
ATOM 803 N N . TYR A 1 107 ? -3.873 13.560 5.810 1.00 95.00 107 TYR A N 1
ATOM 804 C CA . TYR A 1 107 ? -4.812 14.630 5.478 1.00 95.00 107 TYR A CA 1
ATOM 805 C C . TYR A 1 107 ? -6.262 14.130 5.477 1.00 95.00 107 TYR A C 1
ATOM 807 O O . TYR A 1 107 ? -7.134 14.695 6.145 1.00 95.00 107 TYR A O 1
ATOM 815 N N . VAL A 1 108 ? -6.520 13.024 4.775 1.00 97.50 108 VAL A N 1
ATOM 816 C CA . VAL A 1 108 ? -7.847 12.405 4.708 1.00 97.50 108 VAL A CA 1
ATOM 817 C C . VAL A 1 108 ? -8.312 11.933 6.087 1.00 97.50 108 VAL A C 1
ATOM 819 O O . VAL A 1 108 ? -9.455 12.182 6.481 1.00 97.50 108 VAL A O 1
ATOM 822 N N . ARG A 1 109 ? -7.429 11.288 6.853 1.00 96.75 109 ARG A N 1
ATOM 823 C CA . ARG A 1 109 ? -7.739 10.791 8.200 1.00 96.75 109 ARG A CA 1
ATOM 824 C C . ARG A 1 109 ? -7.983 11.921 9.190 1.00 96.75 109 ARG A C 1
ATOM 826 O O . ARG A 1 109 ? -8.883 11.796 10.015 1.00 96.75 109 ARG A O 1
ATOM 833 N N . PHE A 1 110 ? -7.253 13.027 9.079 1.00 95.88 110 PHE A N 1
ATOM 834 C CA . PHE A 1 110 ? -7.469 14.227 9.881 1.00 95.88 110 PHE A CA 1
ATOM 835 C C . PHE A 1 110 ? -8.865 14.814 9.646 1.00 95.88 110 PHE A C 1
ATOM 837 O O . PHE A 1 110 ? -9.590 15.065 10.610 1.00 95.88 110 PHE A O 1
ATOM 844 N N . ILE A 1 111 ? -9.279 14.959 8.380 1.00 96.62 111 ILE A N 1
ATOM 845 C CA . ILE A 1 111 ? -10.640 15.401 8.026 1.00 96.62 111 ILE A CA 1
ATOM 846 C C . ILE A 1 111 ? -11.689 14.451 8.617 1.00 96.62 111 ILE A C 1
ATOM 848 O O . ILE A 1 111 ? -12.694 14.900 9.171 1.00 96.62 111 ILE A O 1
ATOM 852 N N . ASP A 1 112 ? -11.423 13.146 8.572 1.00 97.06 112 ASP A N 1
ATOM 853 C CA . ASP A 1 112 ? -12.292 12.109 9.136 1.00 97.06 112 ASP A CA 1
ATOM 854 C C . ASP A 1 112 ? -12.226 12.006 10.675 1.00 97.06 112 ASP A C 1
ATOM 856 O O . ASP A 1 112 ? -12.882 11.138 11.254 1.00 97.06 112 ASP A O 1
ATOM 860 N N . ARG A 1 113 ? -11.438 12.853 11.356 1.00 97.19 113 ARG A N 1
ATOM 861 C CA . ARG A 1 113 ? -11.174 12.801 12.809 1.00 97.19 113 ARG A CA 1
ATOM 862 C C . ARG A 1 113 ? -10.627 11.447 13.292 1.00 97.19 113 ARG A C 1
ATOM 864 O O . ARG A 1 113 ? -10.905 11.015 14.412 1.00 97.19 113 ARG A O 1
ATOM 871 N N . LYS A 1 114 ? -9.844 10.772 12.452 1.00 95.06 114 LYS A N 1
ATOM 872 C CA .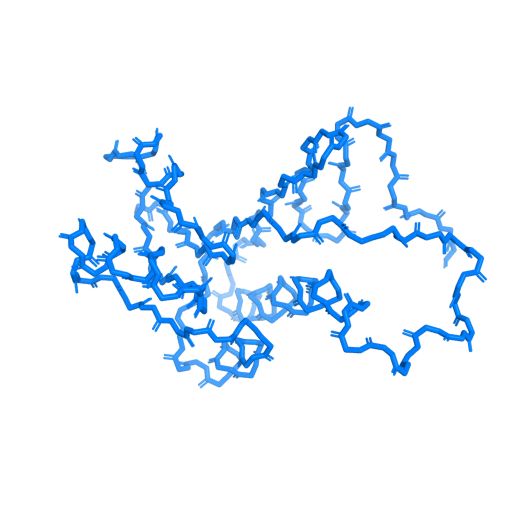 LYS A 1 114 ? -9.142 9.517 12.754 1.00 95.06 114 LYS A CA 1
ATOM 873 C C . LYS A 1 114 ? -7.714 9.797 13.231 1.00 95.06 114 LYS A C 1
ATOM 875 O O . LYS A 1 114 ? -7.161 10.869 13.007 1.00 95.06 114 LYS A O 1
ATOM 880 N N . GLN A 1 115 ? -7.112 8.809 13.891 1.00 93.62 115 GLN A N 1
ATOM 881 C CA . GLN A 1 115 ? -5.698 8.869 14.282 1.00 93.62 115 GLN A CA 1
ATOM 882 C C . GLN A 1 115 ? -4.789 8.898 13.045 1.00 93.62 115 GLN A C 1
ATOM 884 O O . GLN A 1 115 ? -5.147 8.243 12.064 1.00 93.62 115 GLN A O 1
ATOM 889 N N . PRO A 1 116 ? -3.622 9.570 13.084 1.00 93.06 116 PRO A N 1
ATOM 890 C CA . PRO A 1 116 ? -2.649 9.536 11.993 1.00 93.06 116 PRO A CA 1
ATOM 891 C C . PRO A 1 116 ? -2.240 8.109 11.620 1.00 93.06 116 PRO A C 1
ATOM 893 O O . PRO A 1 116 ? -2.236 7.207 12.463 1.00 93.06 116 PRO A O 1
ATOM 896 N N . CYS A 1 117 ? -1.897 7.921 10.354 1.00 93.75 117 CYS A N 1
ATOM 897 C CA . CYS A 1 117 ? -1.388 6.680 9.811 1.00 93.75 117 CYS A CA 1
ATOM 898 C C . CYS A 1 117 ? -0.023 6.340 10.415 1.00 93.75 117 CYS A C 1
ATOM 900 O O . CYS A 1 117 ? 0.831 7.203 10.643 1.00 93.75 117 CYS A O 1
ATOM 902 N N . VAL A 1 118 ? 0.198 5.050 10.650 1.00 93.81 118 VAL A N 1
ATOM 903 C CA . VAL A 1 118 ? 1.522 4.527 10.988 1.00 93.81 118 VAL A CA 1
ATOM 904 C C . VAL A 1 118 ? 2.206 4.086 9.701 1.00 93.81 118 VAL A C 1
ATOM 906 O O . VAL A 1 118 ? 1.638 3.300 8.956 1.00 93.81 118 VAL A O 1
ATOM 909 N N . LEU A 1 119 ? 3.421 4.553 9.425 1.00 91.69 119 LEU A N 1
ATOM 910 C CA . LEU A 1 119 ? 4.232 4.031 8.321 1.00 91.69 119 LEU A CA 1
ATOM 911 C C . LEU A 1 119 ? 5.221 2.994 8.862 1.00 91.69 119 LEU A C 1
ATOM 913 O O . LEU A 1 119 ? 6.038 3.315 9.727 1.00 91.69 119 LEU A O 1
ATOM 917 N N . LEU A 1 120 ? 5.158 1.779 8.321 1.00 89.69 120 LEU A N 1
ATOM 918 C CA . LEU A 1 120 ? 6.165 0.733 8.462 1.00 89.69 120 LEU A CA 1
ATOM 919 C C . LEU A 1 120 ? 6.968 0.655 7.160 1.00 89.69 120 LEU A C 1
ATOM 921 O O . LEU A 1 120 ? 6.451 0.237 6.127 1.00 89.69 120 LEU A O 1
ATOM 925 N N . TRP A 1 121 ? 8.234 1.059 7.202 1.00 85.88 121 TRP A N 1
ATOM 926 C CA . TRP A 1 121 ? 9.071 1.146 6.007 1.00 85.88 121 TRP A CA 1
ATOM 927 C C . TRP A 1 121 ? 10.348 0.323 6.156 1.00 85.88 121 TRP A C 1
ATOM 929 O O . TRP A 1 121 ? 11.135 0.542 7.080 1.00 85.88 121 TRP A O 1
ATOM 939 N N . GLU A 1 122 ? 10.562 -0.613 5.237 1.00 76.88 122 GLU A N 1
ATOM 940 C CA . GLU A 1 122 ? 11.796 -1.391 5.126 1.00 76.88 122 GLU A CA 1
ATOM 941 C C . GLU A 1 122 ? 12.835 -0.653 4.266 1.00 76.88 122 GLU A C 1
ATOM 943 O O . GLU A 1 122 ? 12.525 -0.134 3.193 1.00 76.88 122 GLU A O 1
ATOM 948 N N . LYS A 1 123 ? 14.081 -0.588 4.749 1.00 69.19 123 LYS A N 1
ATOM 949 C CA . LYS A 1 123 ? 15.253 -0.139 3.989 1.00 69.19 123 LYS A CA 1
ATOM 950 C C . LYS A 1 123 ? 16.355 -1.192 4.078 1.00 69.19 123 LYS A C 1
ATOM 952 O O . LYS A 1 123 ? 16.550 -1.822 5.113 1.00 69.19 123 LYS A O 1
ATOM 957 N N . ARG A 1 124 ? 17.228 -1.208 3.064 1.00 57.22 124 ARG A N 1
ATOM 958 C CA . ARG A 1 124 ? 18.441 -2.052 2.993 1.00 57.22 124 ARG A CA 1
ATOM 959 C C . ARG A 1 124 ? 19.357 -1.976 4.236 1.00 57.22 124 ARG A C 1
ATOM 961 O O . ARG A 1 124 ? 20.131 -2.898 4.463 1.00 57.22 124 ARG A O 1
ATOM 968 N N . SER A 1 125 ? 19.273 -0.914 5.046 1.00 52.19 125 SER A N 1
ATOM 969 C CA . SER A 1 125 ? 20.050 -0.734 6.290 1.00 52.19 125 SER A CA 1
ATOM 970 C C . SER A 1 125 ? 19.217 -0.833 7.586 1.00 52.19 125 SER A C 1
ATOM 972 O O . SER A 1 125 ? 19.710 -0.442 8.644 1.00 52.19 125 SER A O 1
ATOM 974 N N . GLY A 1 126 ? 17.961 -1.298 7.528 1.00 55.09 126 GLY A N 1
ATOM 975 C CA . GLY A 1 126 ? 17.060 -1.459 8.681 1.00 55.09 126 GLY A CA 1
ATOM 976 C C . GLY A 1 126 ? 15.630 -0.948 8.441 1.00 55.09 126 GLY A C 1
ATOM 977 O O . GLY A 1 126 ? 15.299 -0.476 7.361 1.00 55.09 126 GLY A O 1
ATOM 978 N N . PHE A 1 127 ? 14.774 -1.000 9.465 1.00 51.84 127 PHE A N 1
ATOM 979 C CA . PHE A 1 127 ? 13.371 -0.563 9.381 1.00 51.84 127 PHE A CA 1
ATOM 980 C C . PHE A 1 127 ? 13.147 0.814 10.030 1.00 51.84 127 PHE A C 1
ATOM 982 O O . PHE A 1 127 ? 13.815 1.185 11.002 1.00 51.84 127 PHE A O 1
ATOM 989 N N . ALA A 1 128 ? 12.182 1.572 9.511 1.00 57.12 128 ALA A N 1
ATOM 990 C CA . ALA A 1 128 ? 11.704 2.823 10.088 1.00 57.12 128 ALA A CA 1
ATOM 991 C C . ALA A 1 128 ? 10.219 2.725 10.442 1.00 57.12 128 ALA A C 1
ATOM 993 O O . ALA A 1 128 ? 9.433 2.164 9.679 1.00 57.12 128 ALA A O 1
ATOM 994 N N . ILE A 1 129 ? 9.847 3.299 11.589 1.00 57.38 129 ILE A N 1
ATOM 995 C CA . ILE A 1 129 ? 8.455 3.442 12.012 1.00 57.38 129 ILE A CA 1
ATOM 996 C C . ILE A 1 129 ? 8.163 4.931 12.167 1.00 57.38 129 ILE A C 1
ATOM 998 O O . ILE A 1 129 ? 8.903 5.669 12.823 1.00 57.38 129 ILE A O 1
ATOM 1002 N N . HIS A 1 130 ? 7.074 5.386 11.566 1.00 62.66 130 HIS A N 1
ATOM 1003 C CA . HIS A 1 130 ? 6.617 6.764 11.684 1.00 62.66 130 HIS A CA 1
ATOM 1004 C C . HIS A 1 130 ? 5.171 6.810 12.172 1.00 62.66 130 HIS A C 1
ATOM 1006 O O . HIS A 1 130 ? 4.337 6.038 11.711 1.00 62.66 130 HIS A O 1
ATOM 1012 N N . GLN A 1 131 ? 4.885 7.733 13.092 1.00 52.41 131 GLN A N 1
ATOM 1013 C CA . GLN A 1 131 ? 3.542 8.028 13.590 1.00 52.41 131 GLN A CA 1
ATOM 1014 C C . GLN A 1 131 ? 3.440 9.545 13.836 1.00 52.41 131 GLN A C 1
ATOM 1016 O O . GLN A 1 131 ? 4.194 10.087 14.649 1.00 52.41 131 GLN A O 1
ATOM 1021 N N . GLY A 1 132 ? 2.529 10.246 13.152 1.00 54.28 132 GLY A N 1
ATOM 1022 C CA . GLY A 1 132 ? 2.357 11.706 13.289 1.00 54.28 132 GLY A CA 1
ATOM 1023 C C . GLY A 1 132 ? 3.236 12.524 12.332 1.00 54.28 132 GLY A C 1
ATOM 1024 O O . GLY A 1 132 ? 3.281 12.206 11.168 1.00 54.28 132 GLY A O 1
ATOM 1025 N N . GLN A 1 133 ? 3.922 13.588 12.770 1.00 42.69 133 GLN A N 1
ATOM 1026 C CA . GLN A 1 133 ? 4.868 14.365 11.927 1.00 42.69 133 GLN A CA 1
ATOM 1027 C C . GLN A 1 133 ? 6.347 14.021 12.215 1.00 42.69 133 GLN A C 1
ATOM 1029 O O . GLN A 1 133 ? 7.219 14.890 12.178 1.00 42.69 133 GLN A O 1
ATOM 1034 N N . ARG A 1 134 ? 6.659 12.791 12.646 1.00 42.12 134 ARG A N 1
ATOM 1035 C CA . ARG A 1 134 ? 8.006 12.439 13.144 1.00 42.12 134 ARG A CA 1
ATOM 1036 C C . ARG A 1 134 ? 8.468 11.073 12.652 1.00 42.12 134 ARG A C 1
ATOM 1038 O O . ARG A 1 134 ? 7.924 10.047 13.060 1.00 42.12 134 ARG A O 1
ATOM 1045 N N . ILE A 1 135 ? 9.521 11.055 11.826 1.00 47.72 135 ILE A N 1
ATOM 1046 C CA . ILE A 1 135 ? 10.140 9.822 11.306 1.00 47.72 135 ILE A CA 1
ATOM 1047 C C . ILE A 1 135 ? 11.141 9.305 12.342 1.00 47.72 135 ILE A C 1
ATOM 1049 O O . ILE A 1 135 ? 12.132 9.968 12.647 1.00 47.72 135 ILE A O 1
ATOM 1053 N N . ARG A 1 136 ? 10.903 8.106 12.891 1.00 38.38 136 ARG A N 1
ATOM 1054 C CA . ARG A 1 136 ? 11.864 7.401 13.750 1.00 38.38 136 ARG A CA 1
ATOM 1055 C C . ARG A 1 136 ? 12.399 6.164 13.024 1.00 38.38 136 ARG A C 1
ATOM 1057 O O . ARG A 1 136 ? 11.761 5.118 12.971 1.00 38.38 136 ARG A O 1
ATOM 1064 N N . THR A 1 137 ? 13.604 6.268 12.474 1.00 40.78 137 THR A N 1
ATOM 1065 C CA . THR A 1 137 ? 14.367 5.106 11.988 1.00 40.78 137 THR A CA 1
ATOM 1066 C C . THR A 1 137 ? 14.928 4.342 13.191 1.00 40.78 137 THR A C 1
ATOM 1068 O O . THR A 1 137 ? 15.466 4.978 14.100 1.00 40.78 137 THR A O 1
ATOM 1071 N N . LEU A 1 138 ? 14.884 3.002 13.198 1.00 37.22 138 LEU A N 1
ATOM 1072 C CA . LEU A 1 138 ? 15.526 2.193 14.253 1.00 37.22 138 LEU A CA 1
ATOM 1073 C C . LEU A 1 138 ? 17.063 2.362 14.291 1.00 37.22 138 LEU A C 1
ATOM 1075 O O . LEU A 1 138 ? 17.699 1.917 15.241 1.00 37.22 138 LEU A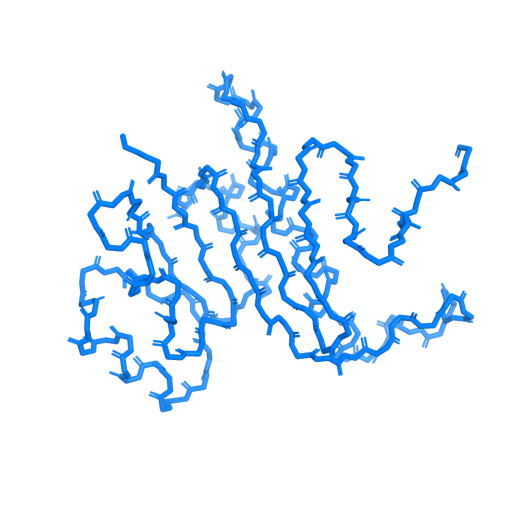 O 1
ATOM 1079 N N . SER A 1 139 ? 17.656 3.045 13.304 1.00 30.75 139 SER A N 1
ATOM 1080 C CA . SER A 1 139 ? 19.095 3.323 13.200 1.00 30.75 139 SER A CA 1
ATOM 1081 C C . SER A 1 139 ? 19.494 4.805 13.295 1.00 30.75 139 SER A C 1
ATOM 1083 O O . SER A 1 139 ? 20.673 5.120 13.159 1.00 30.75 139 SER A O 1
ATOM 1085 N N . GLY A 1 140 ? 18.568 5.734 13.554 1.00 30.31 140 GLY A N 1
ATOM 1086 C CA . GLY A 1 140 ? 18.924 7.151 13.676 1.00 30.31 140 GLY A CA 1
ATOM 1087 C C . GLY A 1 140 ? 17.888 8.107 13.107 1.00 30.31 140 GLY A C 1
ATOM 1088 O O . GLY A 1 140 ? 17.159 7.820 12.164 1.00 30.31 140 GLY A O 1
ATOM 1089 N N . TRP A 1 141 ? 17.805 9.263 13.741 1.00 32.16 141 TRP A N 1
ATOM 1090 C CA . TRP A 1 141 ? 16.762 10.259 13.570 1.00 32.16 141 TRP A CA 1
ATOM 1091 C C . TRP A 1 141 ? 16.913 11.007 12.228 1.00 32.16 141 TRP A C 1
ATOM 1093 O O . TRP A 1 141 ? 17.967 11.586 11.972 1.00 32.16 141 TRP A O 1
ATOM 1103 N N . ILE A 1 142 ? 15.881 11.016 11.374 1.00 37.25 142 ILE A N 1
ATOM 1104 C CA . ILE A 1 142 ? 15.822 11.897 10.194 1.00 37.25 142 ILE A CA 1
ATOM 1105 C C . ILE A 1 142 ? 14.856 13.035 10.528 1.00 37.25 142 ILE A C 1
ATOM 1107 O O . ILE A 1 142 ? 13.647 12.826 10.572 1.00 37.25 142 ILE A O 1
ATOM 1111 N N . GLY A 1 143 ? 15.409 14.233 10.748 1.00 30.75 143 GLY A N 1
ATOM 1112 C CA . GLY A 1 143 ? 14.664 15.491 10.644 1.00 30.75 143 GLY A CA 1
ATOM 1113 C C . GLY A 1 143 ? 14.301 16.206 11.949 1.00 30.75 143 GLY A C 1
ATOM 1114 O O . GLY A 1 143 ? 13.144 16.242 12.350 1.00 30.75 143 GLY A O 1
ATOM 1115 N N . SER A 1 144 ? 15.274 16.906 12.532 1.00 38.03 144 SER A N 1
ATOM 1116 C CA . SER A 1 144 ? 15.065 18.238 13.123 1.00 38.03 144 SER A CA 1
ATOM 1117 C C . SER A 1 144 ? 16.170 19.063 12.548 1.00 38.03 144 SER A C 1
ATOM 1119 O O . SER A 1 144 ? 17.350 18.711 12.618 1.00 38.03 144 SER A O 1
ATOM 1121 N N . ARG A 1 145 ? 15.762 20.187 11.999 1.00 30.38 145 ARG A N 1
ATOM 1122 C CA . ARG A 1 145 ? 16.230 21.466 12.485 1.00 30.38 145 ARG A CA 1
ATOM 1123 C C . ARG A 1 145 ? 15.250 22.509 11.976 1.00 30.38 145 ARG A C 1
ATOM 1125 O O . ARG A 1 145 ? 14.960 22.520 10.787 1.00 30.38 145 ARG A O 1
ATOM 1132 N N . THR A 1 146 ? 14.815 23.305 12.954 1.00 35.53 146 THR A N 1
ATOM 1133 C CA . THR A 1 146 ? 14.217 24.648 12.891 1.00 35.53 146 THR A CA 1
ATOM 1134 C C . THR A 1 146 ? 12.902 24.798 12.156 1.00 35.53 146 THR A C 1
ATOM 1136 O O . THR A 1 146 ? 12.911 24.708 10.914 1.00 35.53 146 THR A O 1
#

Foldseek 3Di:
DFEEEEECCQLNVVCVVCPPPYYYQAYEHADPVSVVNCCVPPVPHYHPYDLLCQLVCLLVVVGALGQEYEYAQPDDDPDVVCPDPPPPDPRVCVVVSSVSNQVSSQVSCVVVVHARHWYWYDDPVAIWIDGDPFIGTPVDGDDDDD